Protein AF-A0A4U7DA51-F1 (afdb_monomer)

Sequence (91 aa):
MTGAETFGAVSLVPPLLAIVLAMVTRKPVLSLFLGIWSGAAIYTTNHGVVQTLDWLVSSIGESTFNAKIMLIVLFLGAGVALIWRLGGANA

Mean predicted aligned error: 7.97 Å

Solvent-accessible surface area (backbone atoms only — not comparable to full-atom values): 5155 Å² total; per-residue (Å²): 141,85,72,70,79,83,45,58,77,61,67,48,48,24,60,51,49,18,52,54,41,19,70,73,68,73,37,57,70,65,15,46,50,53,10,54,49,48,43,51,28,66,76,65,76,38,90,50,62,72,56,53,52,51,50,51,54,48,46,45,70,74,32,75,66,50,35,50,53,53,52,50,53,52,49,50,53,52,48,54,53,49,40,52,74,72,45,66,76,79,111

Radius of gyration: 16.79 Å; Cα contacts (8 Å, |Δi|>4): 46; chains: 1; bounding box: 38×23×58 Å

pLDDT: mean 83.53, std 12.7, range [43.59, 96.19]

Secondary structure (DSSP, 8-state):
--SSTTTTTGGGHHHHHHHHHHHHHS-HHHHHHHHHHHHHHHHHTS--HHHHHHHHHHHHHH-HHHHHHHHHHHHHHHHHHHHHHTTTT--

Foldseek 3Di:
DDDCPPCVVVLVQLVVQLVVCCVVVVDNVVSNVSSVQVVVCVVVVDNQPVVVVVVVVCQCVVDPVSVVVVVVVVVVVVVVVVCVVVCVVVD

Structure (mmCIF, N/CA/C/O backbone):
data_AF-A0A4U7DA51-F1
#
_entry.id   AF-A0A4U7DA51-F1
#
loop_
_atom_site.group_PDB
_atom_site.id
_atom_site.type_symbol
_atom_site.label_atom_id
_atom_site.label_alt_id
_atom_site.label_comp_id
_atom_site.label_asym_id
_atom_site.label_entity_id
_atom_site.label_seq_id
_atom_site.pdbx_PDB_ins_code
_atom_site.Cartn_x
_atom_site.Cartn_y
_atom_site.Cartn_z
_atom_site.occupancy
_atom_site.B_iso_or_equiv
_atom_site.auth_seq_id
_atom_site.auth_comp_id
_atom_site.auth_asym_id
_atom_site.auth_atom_id
_atom_site.pdbx_PDB_model_num
ATOM 1 N N . MET A 1 1 ? -2.322 5.107 -35.593 1.00 43.59 1 MET A N 1
ATOM 2 C CA . MET A 1 1 ? -3.549 5.499 -34.860 1.00 43.59 1 MET A CA 1
ATOM 3 C C . MET A 1 1 ? -3.665 4.570 -33.660 1.00 43.59 1 MET A C 1
ATOM 5 O O . MET A 1 1 ? -4.350 3.567 -33.745 1.00 43.59 1 MET A O 1
ATOM 9 N N . THR A 1 2 ? -2.835 4.746 -32.631 1.00 44.62 2 THR A N 1
ATOM 10 C CA . THR A 1 2 ? -2.435 3.586 -31.810 1.00 44.62 2 THR A CA 1
ATOM 11 C C . THR A 1 2 ? -1.902 4.031 -30.451 1.00 44.62 2 THR A C 1
ATOM 13 O O . THR A 1 2 ? -0.818 4.603 -30.386 1.00 44.62 2 THR A O 1
ATOM 16 N N . GLY A 1 3 ? -2.663 3.778 -29.382 1.00 46.38 3 GLY A N 1
ATOM 17 C CA . GLY A 1 3 ? -2.199 3.925 -27.995 1.00 46.38 3 GLY A CA 1
ATOM 18 C C . G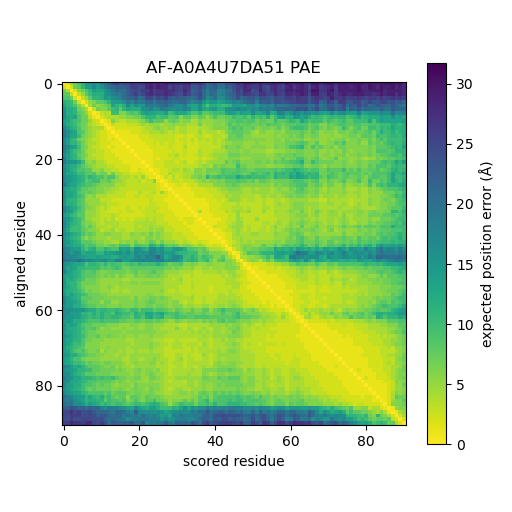LY A 1 3 ? -3.315 4.197 -26.982 1.00 46.38 3 GLY A C 1
ATOM 19 O O . GLY A 1 3 ? -3.368 3.549 -25.944 1.00 46.38 3 GLY A O 1
ATOM 20 N N . ALA A 1 4 ? -4.248 5.101 -27.300 1.00 47.06 4 ALA A N 1
ATOM 21 C CA . ALA A 1 4 ? -5.352 5.457 -26.398 1.00 47.06 4 ALA A CA 1
ATOM 22 C C . ALA A 1 4 ? -6.488 4.411 -26.366 1.00 47.06 4 ALA A C 1
ATOM 24 O O . ALA A 1 4 ? -7.236 4.334 -25.394 1.00 47.06 4 ALA A O 1
ATOM 25 N N . GLU A 1 5 ? -6.602 3.577 -27.404 1.00 50.28 5 GLU A N 1
ATOM 26 C CA . GLU A 1 5 ? -7.740 2.661 -27.576 1.00 50.28 5 GLU A CA 1
ATOM 27 C C . GLU A 1 5 ? -7.541 1.279 -26.930 1.00 50.28 5 GLU A C 1
ATOM 29 O O . GLU A 1 5 ? -8.515 0.568 -26.709 1.00 50.28 5 GLU A O 1
ATOM 34 N N . THR A 1 6 ? -6.314 0.894 -26.553 1.00 59.09 6 THR A N 1
ATOM 35 C CA . THR A 1 6 ? -6.032 -0.479 -26.081 1.00 59.09 6 THR A CA 1
ATOM 36 C C . THR A 1 6 ? -6.400 -0.712 -24.609 1.00 59.09 6 THR A C 1
ATOM 38 O O . THR A 1 6 ? -6.695 -1.840 -24.232 1.00 59.09 6 THR A O 1
ATOM 41 N N . PHE A 1 7 ? -6.454 0.336 -23.778 1.00 60.91 7 PHE A N 1
ATOM 42 C CA . PHE A 1 7 ? -6.864 0.216 -22.367 1.00 60.91 7 PHE A CA 1
ATOM 43 C C . PHE A 1 7 ? -7.842 1.302 -21.895 1.00 60.91 7 PHE A C 1
ATOM 45 O O 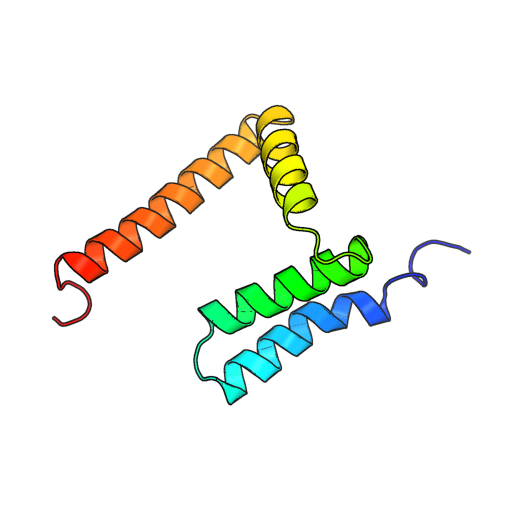. PHE A 1 7 ? -8.248 1.272 -20.739 1.00 60.91 7 PHE A O 1
ATOM 52 N N . GLY A 1 8 ? -8.270 2.240 -22.752 1.00 66.50 8 GLY A N 1
ATOM 53 C CA . GLY A 1 8 ? -9.059 3.413 -22.340 1.00 66.50 8 GLY A CA 1
ATOM 54 C C . GLY A 1 8 ? -10.313 3.076 -21.521 1.00 66.50 8 GLY A C 1
ATOM 55 O O . GLY A 1 8 ? -10.475 3.565 -20.406 1.00 66.50 8 GLY A O 1
ATOM 56 N N . ALA A 1 9 ? -11.166 2.181 -22.024 1.00 70.62 9 ALA A N 1
ATOM 57 C CA . ALA A 1 9 ? -12.357 1.737 -21.291 1.00 70.62 9 ALA A CA 1
ATOM 58 C C . ALA A 1 9 ? -12.035 0.737 -20.162 1.00 70.62 9 ALA A C 1
ATOM 60 O O . ALA A 1 9 ? -12.730 0.690 -19.150 1.00 70.62 9 ALA A O 1
ATOM 61 N N . VAL A 1 10 ? -10.970 -0.053 -20.312 1.00 75.62 10 VAL A N 1
ATOM 62 C CA . VAL A 1 10 ? -10.612 -1.122 -19.366 1.00 75.62 10 VAL A CA 1
ATOM 63 C C . VAL A 1 10 ? -9.948 -0.558 -18.099 1.00 75.62 10 VAL A C 1
ATOM 65 O O . VAL A 1 10 ? -10.167 -1.080 -17.010 1.00 75.62 10 VAL A O 1
ATOM 68 N N . SER A 1 11 ? -9.236 0.569 -18.188 1.00 76.50 11 SER A N 1
ATOM 69 C CA . SER A 1 11 ? -8.633 1.275 -17.044 1.00 76.50 11 SER A CA 1
ATOM 70 C C . SER A 1 11 ? -9.652 1.889 -16.077 1.00 76.50 11 SER A C 1
ATOM 72 O O . SER A 1 11 ? -9.292 2.253 -14.959 1.00 76.50 11 SER A O 1
ATOM 74 N N . LEU A 1 12 ? -10.925 1.993 -16.476 1.00 81.38 12 LEU A N 1
ATOM 75 C CA . LEU A 1 12 ? -12.029 2.402 -15.597 1.00 81.38 12 LEU A CA 1
ATOM 76 C C . LEU A 1 12 ? -12.545 1.251 -14.727 1.00 81.38 12 LEU A C 1
ATOM 78 O O . LEU A 1 12 ? -13.177 1.502 -13.700 1.00 81.38 12 LEU A O 1
ATOM 8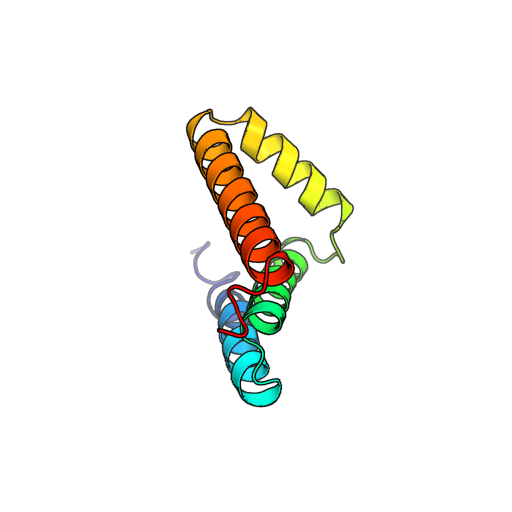2 N N . VAL A 1 13 ? -12.256 -0.001 -15.097 1.00 85.88 13 VAL A N 1
ATOM 83 C CA . VAL A 1 13 ? -12.707 -1.182 -14.350 1.00 85.88 13 VAL A CA 1
ATOM 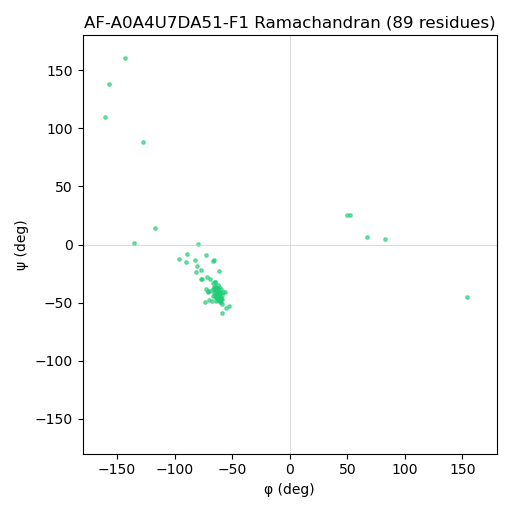84 C C . VAL A 1 13 ? -12.160 -1.189 -12.914 1.00 85.88 13 VAL A C 1
ATOM 86 O O . VAL A 1 13 ? -12.970 -1.322 -11.998 1.00 85.88 13 VAL A O 1
ATOM 89 N N . PRO A 1 14 ? -10.854 -0.971 -12.654 1.00 85.62 14 PRO A N 1
ATOM 90 C CA . PRO A 1 14 ? -10.309 -0.993 -11.293 1.00 85.62 14 PRO A CA 1
ATOM 91 C C . PRO A 1 14 ? -10.909 0.083 -10.361 1.00 85.62 14 PRO A C 1
ATOM 93 O O . PRO A 1 14 ? -11.338 -0.274 -9.259 1.00 85.62 14 PRO A O 1
ATOM 96 N N . PRO A 1 15 ? -11.022 1.371 -10.767 1.00 88.44 15 PRO A N 1
ATOM 97 C CA . PRO A 1 15 ? -11.659 2.400 -9.941 1.00 88.44 15 PRO A CA 1
ATOM 98 C C . PRO A 1 15 ? -13.147 2.149 -9.689 1.00 88.44 15 PRO A C 1
ATOM 100 O O . PRO A 1 15 ? -13.611 2.291 -8.558 1.00 88.44 15 PRO A O 1
ATOM 103 N N . LEU A 1 16 ? -13.906 1.752 -10.717 1.00 89.00 16 LEU A N 1
ATOM 104 C CA . LEU A 1 16 ? -15.341 1.494 -10.569 1.00 89.00 16 LEU A CA 1
ATOM 105 C C . LEU A 1 16 ? -15.597 0.295 -9.656 1.00 89.00 16 LEU A C 1
ATOM 107 O O . LEU A 1 16 ? -16.460 0.361 -8.779 1.00 89.00 16 LEU A O 1
ATOM 111 N N . LEU A 1 17 ? -14.801 -0.764 -9.803 1.00 88.69 17 LEU A N 1
ATOM 112 C CA . LEU A 1 17 ? -14.863 -1.939 -8.942 1.00 88.69 17 LEU A CA 1
ATOM 113 C C . LEU A 1 17 ? -14.564 -1.569 -7.482 1.00 88.69 17 LEU A C 1
ATOM 115 O O . LEU A 1 17 ? -15.302 -1.992 -6.593 1.00 88.69 17 LEU A O 1
ATOM 119 N N . ALA A 1 18 ? -13.572 -0.706 -7.233 1.00 90.25 18 ALA A N 1
ATOM 120 C CA . ALA A 1 18 ? -13.282 -0.192 -5.893 1.00 90.25 18 ALA A CA 1
ATOM 121 C C . ALA A 1 18 ? -14.435 0.641 -5.300 1.00 90.25 18 ALA A C 1
ATOM 123 O O . ALA A 1 18 ? -14.712 0.563 -4.104 1.00 90.25 18 ALA A O 1
ATOM 124 N N . ILE A 1 19 ? -15.135 1.444 -6.100 1.00 91.38 19 ILE A N 1
ATOM 125 C CA . ILE A 1 19 ? -16.262 2.247 -5.598 1.00 91.38 19 ILE A CA 1
ATOM 126 C C . ILE A 1 19 ? -17.443 1.333 -5.249 1.00 91.38 19 ILE A C 1
ATOM 128 O O . ILE A 1 19 ? -17.991 1.411 -4.148 1.00 91.38 19 ILE A O 1
ATOM 132 N N . VAL A 1 20 ? -17.798 0.414 -6.152 1.00 92.38 20 VAL A N 1
ATOM 133 C CA . VAL A 1 20 ? -18.922 -0.516 -5.961 1.00 92.38 20 VAL A CA 1
ATOM 134 C C . VAL A 1 20 ? -18.685 -1.430 -4.760 1.00 92.38 20 VAL A C 1
ATOM 136 O O . VAL A 1 20 ? -19.548 -1.535 -3.886 1.00 92.38 20 VAL A O 1
ATOM 139 N N . LEU A 1 21 ? -17.500 -2.037 -4.656 1.00 87.88 21 LEU A N 1
ATOM 140 C CA . LEU A 1 21 ? -17.165 -2.891 -3.517 1.00 87.88 21 LEU A CA 1
ATOM 141 C C . LEU A 1 21 ? -17.116 -2.103 -2.203 1.00 87.88 21 LEU A C 1
ATOM 143 O O . LEU A 1 21 ? -17.497 -2.650 -1.168 1.00 87.88 21 LEU A O 1
ATOM 147 N N . ALA A 1 22 ? -16.729 -0.824 -2.213 1.00 90.69 22 ALA A N 1
ATOM 148 C CA . ALA A 1 22 ? -16.702 -0.003 -1.004 1.00 90.69 22 ALA A CA 1
ATOM 149 C C . ALA A 1 22 ? -18.122 0.293 -0.511 1.00 90.69 22 ALA A C 1
ATOM 151 O O . ALA A 1 22 ? -18.376 0.213 0.693 1.00 90.69 22 ALA A O 1
ATOM 152 N N . MET A 1 23 ? -19.055 0.564 -1.432 1.00 91.38 23 MET A N 1
ATOM 153 C CA . MET A 1 23 ? -20.468 0.777 -1.108 1.00 91.38 23 MET A CA 1
ATOM 154 C C . MET A 1 23 ? -21.122 -0.487 -0.538 1.00 91.38 23 MET A C 1
ATOM 156 O O . MET A 1 23 ? -21.837 -0.409 0.461 1.00 91.38 23 MET A O 1
ATOM 160 N N . VAL A 1 24 ? -20.847 -1.654 -1.131 1.00 92.50 24 VAL A N 1
ATOM 161 C CA . VAL A 1 24 ? -21.442 -2.931 -0.698 1.00 92.50 24 VAL A CA 1
ATOM 162 C C . VAL A 1 24 ? -20.833 -3.418 0.617 1.00 92.50 24 VAL A C 1
ATOM 164 O O . VAL A 1 24 ? -21.556 -3.756 1.550 1.00 92.50 24 VAL A O 1
ATOM 167 N N . THR A 1 25 ? -19.501 -3.446 0.721 1.00 88.31 25 THR A N 1
ATOM 168 C CA . THR A 1 25 ? -18.812 -4.022 1.891 1.00 88.31 25 THR A CA 1
ATOM 169 C C . THR A 1 25 ? -18.720 -3.064 3.075 1.00 88.31 25 THR A C 1
ATOM 171 O O . THR A 1 25 ? -18.362 -3.497 4.171 1.00 88.31 25 THR A O 1
ATOM 174 N N . ARG A 1 26 ? -18.999 -1.766 2.866 1.00 90.38 26 ARG A N 1
ATOM 175 C CA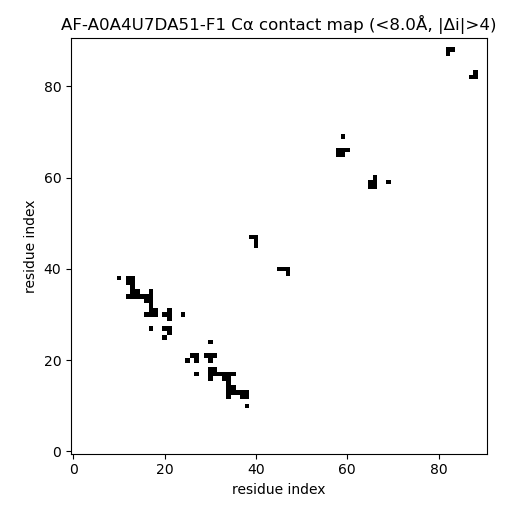 . ARG A 1 26 ? -18.768 -0.676 3.834 1.00 90.38 26 ARG A CA 1
ATOM 176 C C . ARG A 1 26 ? -17.345 -0.685 4.422 1.00 90.38 26 ARG A C 1
ATOM 178 O O . ARG A 1 26 ? -17.118 -0.198 5.527 1.00 90.38 26 ARG A O 1
ATOM 185 N N . LYS A 1 27 ? -16.378 -1.257 3.690 1.00 89.31 27 LYS A N 1
ATOM 186 C CA . LYS A 1 27 ? -14.971 -1.407 4.084 1.00 89.31 27 LYS A CA 1
ATOM 187 C C . LYS A 1 27 ? -14.066 -0.845 2.981 1.00 89.31 27 LYS A C 1
ATOM 189 O O . LYS A 1 27 ? -13.638 -1.593 2.100 1.00 89.31 27 LYS A O 1
ATOM 194 N N . PRO A 1 28 ? -13.740 0.460 3.019 1.00 87.62 28 PRO A N 1
ATOM 195 C CA . PRO A 1 28 ? -13.017 1.119 1.932 1.00 87.62 28 PRO A CA 1
ATOM 196 C C . PRO A 1 28 ? -11.615 0.538 1.710 1.00 87.62 28 PRO A C 1
ATOM 198 O O . PRO A 1 28 ? -11.195 0.414 0.567 1.00 87.62 28 PRO A O 1
ATOM 201 N N . VAL A 1 29 ? -10.921 0.104 2.770 1.00 87.81 29 VAL A N 1
ATOM 202 C CA . VAL A 1 29 ? -9.558 -0.454 2.675 1.00 87.81 29 VAL A CA 1
ATOM 203 C C . VAL A 1 29 ? -9.522 -1.751 1.860 1.00 87.81 29 VAL A C 1
ATOM 205 O O . VAL A 1 29 ? -8.716 -1.877 0.941 1.00 87.81 29 VAL A O 1
ATOM 208 N N . LEU A 1 30 ? -10.420 -2.700 2.154 1.00 87.19 30 LEU A N 1
ATOM 209 C CA . LEU A 1 30 ? -10.509 -3.958 1.401 1.00 87.19 30 LEU A CA 1
ATOM 210 C C . LEU A 1 30 ? -10.908 -3.705 -0.052 1.00 87.19 30 LEU A C 1
ATOM 212 O O . LE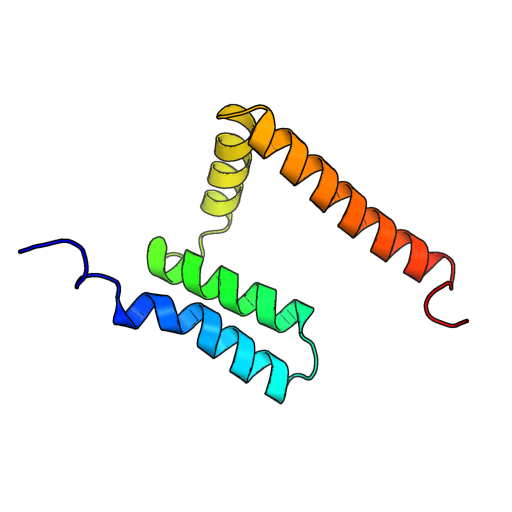U A 1 30 ? -10.392 -4.344 -0.964 1.00 87.19 30 LEU A O 1
ATOM 216 N N . SER A 1 31 ? -11.807 -2.748 -0.261 1.00 91.25 31 SER A N 1
ATOM 217 C CA . SER A 1 31 ? -12.267 -2.399 -1.593 1.00 91.25 31 SER A CA 1
ATOM 218 C C . SER A 1 31 ? -11.179 -1.771 -2.463 1.00 91.25 31 SER A C 1
ATOM 220 O O . SER A 1 31 ? -11.001 -2.153 -3.618 1.00 91.25 31 SER A O 1
ATOM 222 N N . LEU A 1 32 ? -10.412 -0.837 -1.894 1.00 90.69 32 LEU A N 1
ATOM 223 C CA . LEU A 1 32 ? -9.298 -0.187 -2.577 1.00 90.69 32 LEU A CA 1
ATOM 224 C C . LEU A 1 32 ? -8.235 -1.213 -2.983 1.00 90.69 32 LEU A C 1
ATOM 226 O O . LEU A 1 32 ? -7.748 -1.182 -4.112 1.00 90.69 32 LEU A O 1
ATOM 230 N N . PHE A 1 33 ? -7.925 -2.151 -2.082 1.00 90.25 33 PHE A N 1
ATOM 231 C CA . PHE A 1 33 ? -7.001 -3.244 -2.367 1.00 90.25 33 PHE A CA 1
ATOM 232 C C . PHE A 1 33 ? -7.481 -4.091 -3.551 1.00 90.25 33 PHE A C 1
ATOM 234 O O . PHE A 1 33 ? -6.733 -4.277 -4.509 1.00 90.25 33 PHE A O 1
ATOM 241 N N . LEU A 1 34 ? -8.735 -4.553 -3.525 1.00 89.50 34 LEU A N 1
ATOM 242 C CA . LEU A 1 34 ? -9.298 -5.383 -4.596 1.00 89.50 34 LEU A CA 1
ATOM 243 C C . LEU A 1 34 ? -9.397 -4.636 -5.931 1.00 89.50 34 LEU A C 1
ATOM 245 O O . LEU A 1 34 ? -9.141 -5.228 -6.978 1.00 89.50 34 LEU A O 1
ATOM 249 N N . GLY A 1 35 ? -9.707 -3.340 -5.897 1.00 89.38 35 GLY A N 1
ATOM 250 C CA . GLY A 1 35 ? -9.681 -2.477 -7.073 1.00 89.38 35 GLY A CA 1
ATOM 251 C C . GLY A 1 35 ? -8.299 -2.429 -7.713 1.00 89.38 35 GLY A C 1
ATOM 252 O O . GLY A 1 35 ? -8.140 -2.835 -8.860 1.00 89.38 35 GLY A O 1
ATOM 253 N N . ILE A 1 36 ? -7.278 -2.000 -6.965 1.00 89.56 36 ILE A N 1
ATOM 254 C CA . ILE A 1 36 ? -5.903 -1.883 -7.481 1.00 89.56 36 ILE A CA 1
ATOM 255 C C . ILE A 1 36 ? -5.372 -3.249 -7.942 1.00 89.56 36 ILE A C 1
ATOM 257 O O . ILE A 1 36 ? -4.772 -3.348 -9.014 1.00 89.56 36 ILE A O 1
ATOM 261 N N . TRP A 1 37 ? -5.658 -4.313 -7.186 1.00 87.38 37 TRP A N 1
ATOM 262 C CA . TRP A 1 37 ? -5.285 -5.680 -7.548 1.00 87.38 37 TRP A CA 1
ATOM 263 C C . TRP A 1 37 ? -5.928 -6.133 -8.860 1.00 87.38 37 TRP A C 1
ATOM 265 O O . TRP A 1 37 ? -5.255 -6.714 -9.708 1.00 87.38 37 TRP A O 1
ATOM 275 N N . SER A 1 38 ? -7.211 -5.823 -9.070 1.00 86.25 38 SER A N 1
ATOM 276 C CA . SER A 1 38 ? -7.892 -6.097 -10.337 1.00 86.25 38 SER A CA 1
ATOM 277 C C . SER A 1 38 ? -7.217 -5.378 -11.506 1.00 86.25 38 SER A C 1
ATOM 279 O O . SER A 1 38 ? -7.103 -5.959 -12.581 1.00 86.25 38 SER A O 1
ATOM 281 N N . GLY A 1 39 ? -6.743 -4.143 -11.313 1.00 83.94 39 GLY A N 1
ATOM 282 C CA . GLY A 1 39 ? -5.976 -3.421 -12.334 1.00 83.94 39 GLY A CA 1
ATOM 283 C C . GLY A 1 39 ? -4.647 -4.095 -12.665 1.00 83.94 39 GLY A C 1
ATOM 284 O O . GLY A 1 39 ? -4.324 -4.278 -13.838 1.00 83.94 39 GLY A O 1
ATOM 285 N N . ALA A 1 40 ? -3.914 -4.539 -11.644 1.00 83.31 40 ALA A N 1
ATOM 286 C CA . ALA A 1 40 ? -2.671 -5.286 -11.828 1.00 83.31 40 ALA A CA 1
ATOM 287 C C . ALA A 1 40 ? -2.898 -6.637 -12.533 1.00 83.31 40 ALA A C 1
ATOM 289 O O . ALA A 1 40 ? -2.130 -7.009 -13.422 1.00 83.31 40 ALA A O 1
ATOM 290 N N . ALA A 1 41 ? -3.972 -7.351 -12.187 1.00 83.56 41 ALA A N 1
ATOM 291 C CA . ALA A 1 41 ? -4.334 -8.620 -12.815 1.00 83.56 41 ALA A CA 1
ATOM 292 C C . ALA A 1 41 ? -4.717 -8.446 -14.293 1.00 83.56 41 ALA A C 1
ATOM 294 O O . ALA A 1 41 ? -4.334 -9.263 -15.124 1.00 83.56 41 ALA A O 1
ATOM 295 N N . ILE A 1 42 ? -5.413 -7.357 -14.642 1.00 81.69 42 ILE A N 1
ATOM 296 C CA . ILE A 1 42 ? -5.719 -7.016 -16.041 1.00 81.69 42 ILE A CA 1
ATOM 297 C C . ILE A 1 42 ? -4.433 -6.712 -16.819 1.00 81.69 42 ILE A C 1
ATOM 299 O O . ILE A 1 42 ? -4.276 -7.176 -17.944 1.00 81.69 42 ILE A O 1
ATOM 303 N N . TYR A 1 43 ? -3.500 -5.963 -16.224 1.00 79.38 43 TYR A N 1
ATOM 304 C CA . TYR A 1 43 ? -2.238 -5.613 -16.880 1.00 79.38 43 TYR A CA 1
ATOM 305 C C . TYR A 1 43 ? -1.335 -6.834 -17.120 1.00 79.38 43 TYR A C 1
ATOM 307 O O . TYR A 1 43 ? -0.692 -6.942 -18.160 1.00 79.38 43 TYR A O 1
ATOM 315 N N . THR A 1 44 ? -1.297 -7.769 -16.170 1.00 77.75 44 THR A N 1
ATOM 316 C CA . THR A 1 44 ? -0.392 -8.933 -16.205 1.00 77.75 44 THR A CA 1
ATOM 317 C C . THR A 1 44 ? -1.034 -10.200 -16.765 1.00 77.75 44 THR A C 1
ATOM 319 O O . THR A 1 44 ? -0.324 -11.156 -17.063 1.00 77.75 44 THR A O 1
ATOM 322 N N . THR A 1 45 ? -2.366 -10.227 -16.916 1.00 74.44 45 THR A N 1
ATOM 323 C CA . THR A 1 45 ? -3.161 -11.423 -17.272 1.00 74.44 45 THR A CA 1
ATOM 324 C C . THR A 1 45 ? -2.866 -12.625 -16.352 1.00 74.44 45 THR A C 1
ATOM 326 O O . THR A 1 45 ? -3.025 -13.782 -16.730 1.00 74.44 45 THR A O 1
ATOM 329 N N . ASN A 1 46 ? -2.411 -12.368 -15.121 1.00 73.69 46 ASN A N 1
ATOM 330 C CA . ASN A 1 46 ? -2.021 -13.379 -14.141 1.00 73.69 46 ASN A CA 1
ATOM 331 C C . ASN A 1 46 ? -2.435 -12.935 -12.727 1.00 73.69 46 ASN A C 1
ATOM 333 O O . ASN A 1 46 ? -2.642 -11.752 -12.464 1.00 73.69 46 ASN A O 1
ATOM 337 N N . HIS A 1 47 ? -2.516 -13.873 -11.779 1.00 67.88 47 HIS A N 1
ATOM 338 C CA . HIS A 1 47 ? -2.758 -13.557 -10.365 1.00 67.88 47 HIS A CA 1
ATOM 339 C C . HIS A 1 47 ? -1.537 -12.917 -9.679 1.00 67.88 47 HIS A C 1
ATOM 341 O O . HIS A 1 47 ? -1.655 -12.424 -8.565 1.00 67.88 47 HIS A O 1
ATOM 347 N N . GLY A 1 48 ? -0.379 -12.891 -10.348 1.00 67.88 48 GLY A N 1
ATOM 348 C CA . GLY A 1 48 ? 0.597 -11.799 -10.261 1.00 67.88 48 GLY A CA 1
ATOM 349 C C . GLY A 1 48 ? 1.329 -11.572 -8.937 1.00 67.88 48 GLY A C 1
ATOM 350 O O . GLY A 1 48 ? 2.071 -10.601 -8.859 1.00 67.88 48 GLY A O 1
ATOM 351 N N . VAL A 1 49 ? 1.192 -12.428 -7.915 1.00 79.62 49 VAL A N 1
ATOM 352 C CA . VAL A 1 49 ? 1.845 -12.205 -6.607 1.00 79.62 49 VAL A CA 1
ATOM 353 C C . VAL A 1 49 ? 3.355 -12.031 -6.777 1.00 79.62 49 VAL A C 1
ATOM 355 O O . VAL A 1 49 ? 3.878 -10.990 -6.408 1.00 79.62 49 VAL A O 1
ATOM 358 N N . VAL A 1 50 ? 4.045 -12.977 -7.422 1.00 84.44 50 VAL A N 1
ATOM 359 C CA . VAL A 1 50 ? 5.500 -12.887 -7.673 1.00 84.44 50 VAL A CA 1
ATOM 360 C C . VAL A 1 50 ? 5.862 -11.600 -8.421 1.00 84.44 50 VAL A C 1
ATOM 362 O O . VAL A 1 50 ? 6.790 -10.900 -8.037 1.00 84.44 50 VAL A O 1
ATOM 365 N N . GLN A 1 51 ? 5.053 -11.219 -9.407 1.00 85.56 51 GLN A N 1
ATOM 366 C CA . GLN A 1 51 ? 5.279 -10.009 -10.187 1.00 85.56 51 GLN A CA 1
ATOM 367 C C . GLN A 1 51 ? 5.119 -8.725 -9.360 1.00 85.56 51 GLN A C 1
ATOM 369 O O . GLN A 1 51 ? 5.857 -7.766 -9.571 1.00 85.56 51 GLN A O 1
ATOM 374 N N . THR A 1 52 ? 4.218 -8.702 -8.372 1.00 85.81 52 THR A N 1
ATOM 375 C CA . THR A 1 52 ? 4.138 -7.565 -7.441 1.00 85.81 52 THR A CA 1
ATOM 376 C C . THR A 1 52 ? 5.390 -7.426 -6.575 1.00 85.81 52 THR A C 1
ATOM 378 O O . THR A 1 52 ? 5.778 -6.300 -6.265 1.00 85.81 52 THR A O 1
ATOM 381 N N . LEU A 1 53 ? 6.056 -8.534 -6.229 1.00 87.62 53 LEU A N 1
ATOM 382 C CA . LEU A 1 53 ? 7.331 -8.495 -5.509 1.00 87.62 53 LEU A CA 1
ATOM 383 C C . LEU A 1 53 ? 8.459 -7.990 -6.419 1.00 87.62 53 LEU A C 1
ATOM 385 O O . LEU A 1 53 ? 9.258 -7.163 -5.985 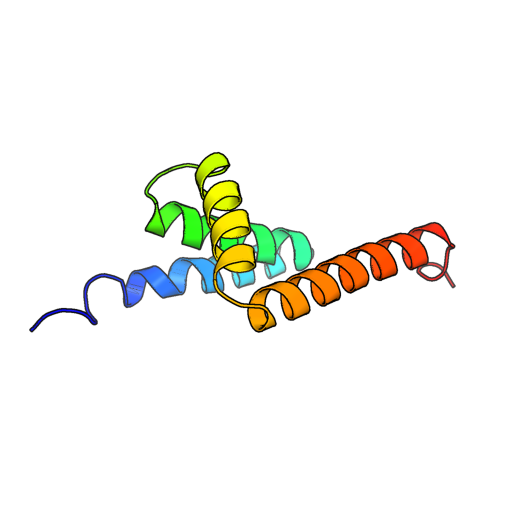1.00 87.62 53 LEU A O 1
ATOM 389 N N . ASP A 1 54 ? 8.485 -8.407 -7.685 1.00 88.94 54 ASP A N 1
ATOM 390 C CA . ASP A 1 54 ? 9.466 -7.907 -8.656 1.00 88.94 54 ASP A CA 1
ATOM 391 C C . ASP A 1 54 ? 9.310 -6.395 -8.886 1.00 88.94 54 ASP A C 1
ATOM 393 O O . ASP A 1 54 ? 10.293 -5.653 -8.870 1.00 88.94 54 ASP A O 1
ATOM 397 N N . TRP A 1 55 ? 8.073 -5.901 -9.009 1.00 88.94 55 TRP A N 1
ATOM 398 C CA . TRP A 1 55 ? 7.795 -4.464 -9.107 1.00 88.94 55 TRP A CA 1
ATOM 399 C C . TRP A 1 55 ? 8.172 -3.699 -7.846 1.00 88.94 55 TRP A C 1
ATOM 401 O O . TRP A 1 55 ? 8.658 -2.573 -7.945 1.00 88.94 55 TRP A O 1
ATOM 411 N N . LEU A 1 56 ? 7.970 -4.294 -6.668 1.00 89.62 56 LEU A N 1
ATOM 412 C CA . LEU A 1 56 ? 8.388 -3.706 -5.400 1.00 89.62 56 LEU A CA 1
ATOM 413 C C . LEU A 1 56 ? 9.910 -3.514 -5.375 1.00 89.62 56 LEU A C 1
ATOM 415 O O . LEU A 1 56 ? 10.385 -2.414 -5.094 1.00 89.62 56 LEU A O 1
ATOM 419 N N . VAL A 1 57 ? 10.667 -4.558 -5.721 1.00 90.94 57 VAL A N 1
ATOM 420 C CA . VAL A 1 57 ? 12.136 -4.508 -5.748 1.00 90.94 57 VAL A CA 1
ATOM 421 C C . VAL A 1 57 ? 12.635 -3.530 -6.816 1.00 90.94 57 VAL A C 1
ATOM 423 O O . VAL A 1 57 ? 13.493 -2.698 -6.514 1.00 90.94 57 VAL A O 1
ATOM 426 N N . SER A 1 58 ? 12.059 -3.560 -8.024 1.00 91.75 58 SER A N 1
ATOM 427 C CA . SER A 1 58 ? 12.404 -2.621 -9.103 1.00 91.75 58 SER A CA 1
ATOM 428 C C . SER A 1 58 ? 12.144 -1.172 -8.692 1.00 91.75 58 SER A C 1
ATOM 430 O O . SER A 1 58 ? 13.026 -0.326 -8.807 1.00 91.75 58 SER A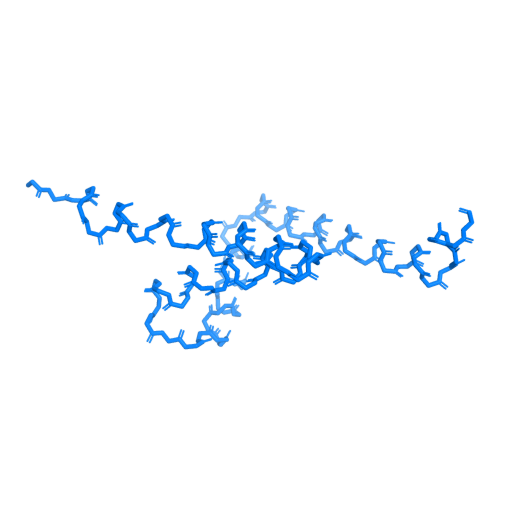 O 1
ATOM 432 N N . SER A 1 59 ? 10.975 -0.890 -8.108 1.00 90.50 59 SER A N 1
ATOM 433 C CA . SER A 1 59 ? 10.582 0.467 -7.701 1.00 90.50 59 SER A CA 1
ATOM 434 C C . SER A 1 59 ? 11.528 1.065 -6.658 1.00 90.50 59 SER A C 1
ATOM 436 O O . SER A 1 59 ? 11.806 2.264 -6.699 1.00 90.50 59 SER A O 1
ATOM 438 N N . ILE A 1 60 ? 12.032 0.241 -5.732 1.00 90.81 60 ILE A N 1
ATOM 439 C CA . ILE A 1 60 ? 13.023 0.655 -4.727 1.00 90.81 60 ILE A CA 1
ATOM 440 C C . ILE A 1 60 ? 14.389 0.904 -5.381 1.00 90.81 60 ILE A C 1
ATOM 442 O O . ILE A 1 60 ? 15.064 1.872 -5.028 1.00 90.81 60 ILE A O 1
ATOM 446 N N . GLY A 1 61 ? 14.791 0.047 -6.325 1.00 87.38 61 GLY A N 1
ATOM 447 C CA . GLY A 1 61 ? 16.076 0.140 -7.022 1.00 87.38 61 GLY A CA 1
ATOM 448 C C . GLY A 1 61 ? 16.176 1.297 -8.023 1.00 87.38 61 GLY A C 1
ATOM 449 O O . GLY A 1 61 ? 17.267 1.815 -8.243 1.00 87.38 61 GLY A O 1
ATOM 450 N N . GLU A 1 62 ? 15.055 1.730 -8.601 1.00 88.38 62 GLU A N 1
ATOM 451 C CA . GLU A 1 62 ? 15.026 2.765 -9.643 1.00 88.38 62 GLU A CA 1
ATOM 452 C C . GLU A 1 62 ? 15.311 4.180 -9.124 1.00 88.38 62 GLU A C 1
ATOM 454 O O . GLU A 1 62 ? 15.956 4.974 -9.809 1.00 88.38 62 GLU A O 1
ATOM 459 N N . SER A 1 63 ? 14.819 4.539 -7.933 1.00 91.81 63 SER A N 1
ATOM 460 C CA . SER A 1 63 ? 14.973 5.902 -7.418 1.00 91.81 63 SER A CA 1
ATOM 461 C C . SER A 1 63 ? 14.864 5.992 -5.903 1.00 91.81 63 SER A C 1
ATOM 463 O O . SER A 1 63 ? 13.941 5.467 -5.277 1.00 91.81 63 SER A O 1
ATOM 465 N N . THR A 1 64 ? 15.745 6.804 -5.309 1.00 91.44 64 THR A N 1
ATOM 466 C CA . THR A 1 64 ? 15.654 7.169 -3.888 1.00 91.44 64 THR A CA 1
ATOM 467 C C . THR A 1 64 ? 14.356 7.910 -3.555 1.00 91.44 64 THR A C 1
ATOM 469 O O . THR A 1 64 ? 13.927 7.888 -2.403 1.00 91.44 64 THR A O 1
ATOM 472 N N . PHE A 1 65 ? 13.697 8.547 -4.531 1.00 92.62 65 PHE A N 1
ATOM 473 C CA . PHE A 1 65 ? 12.385 9.168 -4.335 1.00 92.62 65 PHE A CA 1
ATOM 474 C C . PHE A 1 65 ? 11.292 8.121 -4.089 1.00 92.62 65 PHE A C 1
ATOM 476 O O . PHE A 1 65 ? 10.564 8.220 -3.102 1.00 92.62 65 PHE A O 1
ATOM 483 N N . ASN A 1 66 ? 11.234 7.082 -4.925 1.00 93.19 66 ASN A N 1
ATOM 484 C CA . ASN A 1 66 ? 10.281 5.983 -4.768 1.00 93.19 66 ASN A CA 1
ATOM 485 C C . ASN A 1 66 ? 10.500 5.278 -3.427 1.00 93.19 66 ASN A C 1
ATOM 487 O O . ASN A 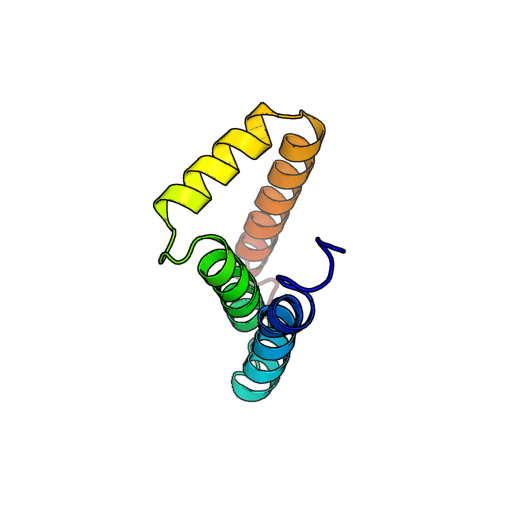1 66 ? 9.558 5.110 -2.653 1.00 93.19 66 ASN A O 1
ATOM 491 N N . ALA A 1 67 ? 11.760 4.977 -3.096 1.00 93.00 67 ALA A N 1
ATOM 492 C CA . ALA A 1 67 ? 12.118 4.370 -1.818 1.00 93.00 67 ALA A CA 1
ATOM 493 C C . ALA A 1 67 ? 11.670 5.220 -0.610 1.00 93.00 67 ALA A C 1
ATOM 495 O O . ALA A 1 67 ? 11.131 4.676 0.353 1.00 93.00 67 ALA A O 1
ATOM 496 N N . LYS A 1 68 ? 11.820 6.555 -0.667 1.00 94.94 68 LYS A N 1
ATOM 497 C CA . LYS A 1 68 ? 11.332 7.466 0.389 1.00 94.94 68 LYS A CA 1
ATOM 498 C C . LYS A 1 68 ? 9.817 7.382 0.565 1.00 94.94 68 LYS A C 1
ATOM 500 O O . LYS A 1 68 ? 9.351 7.284 1.698 1.00 94.94 68 LYS A O 1
ATOM 505 N N . ILE A 1 69 ? 9.051 7.403 -0.527 1.00 94.75 69 ILE A N 1
ATOM 506 C CA . ILE A 1 69 ? 7.586 7.301 -0.461 1.00 94.75 69 ILE A CA 1
ATOM 507 C C . ILE A 1 69 ? 7.164 5.951 0.123 1.00 94.75 69 ILE A C 1
ATOM 509 O O . ILE A 1 69 ? 6.326 5.915 1.022 1.00 94.75 69 ILE A O 1
ATOM 513 N N . MET A 1 70 ? 7.782 4.851 -0.315 1.00 92.69 70 MET A N 1
ATOM 514 C CA . MET A 1 70 ? 7.482 3.518 0.218 1.00 92.69 70 MET A CA 1
ATOM 515 C C . MET A 1 70 ? 7.791 3.410 1.710 1.00 92.69 70 MET A C 1
ATOM 517 O O . MET A 1 70 ? 6.981 2.867 2.459 1.00 92.69 70 MET A O 1
ATOM 521 N N . LEU A 1 71 ? 8.913 3.983 2.155 1.00 94.44 71 LEU A N 1
ATOM 522 C CA . LEU A 1 71 ? 9.270 4.047 3.570 1.00 94.44 71 LEU A CA 1
ATOM 523 C C . LEU A 1 71 ? 8.195 4.796 4.377 1.00 94.44 71 LEU A C 1
ATOM 525 O O . LEU A 1 71 ? 7.740 4.298 5.404 1.00 94.44 71 LEU A O 1
ATOM 529 N N . ILE A 1 72 ? 7.746 5.961 3.901 1.00 96.19 72 ILE A N 1
ATOM 530 C CA . ILE A 1 72 ? 6.715 6.759 4.585 1.00 96.19 72 ILE A CA 1
ATOM 531 C C . ILE A 1 72 ? 5.384 6.003 4.643 1.00 96.19 72 ILE A C 1
ATOM 533 O O . ILE A 1 72 ? 4.756 5.968 5.698 1.00 96.19 72 ILE A O 1
ATOM 537 N N . VAL A 1 73 ? 4.961 5.363 3.550 1.00 93.38 73 VAL A N 1
ATOM 538 C CA . VAL A 1 73 ? 3.717 4.575 3.513 1.00 93.38 73 VAL A CA 1
ATOM 539 C C . VAL A 1 73 ? 3.801 3.357 4.440 1.00 93.38 73 VAL A C 1
ATOM 541 O O . VAL A 1 73 ? 2.835 3.062 5.146 1.00 93.38 73 VAL A O 1
ATOM 544 N N . LEU A 1 74 ? 4.960 2.691 4.504 1.00 94.50 74 LEU A N 1
ATOM 545 C CA . LEU A 1 74 ? 5.214 1.593 5.441 1.00 94.50 74 LEU A CA 1
ATOM 546 C C . LEU A 1 74 ? 5.068 2.062 6.896 1.00 94.50 74 LEU A C 1
ATOM 548 O O . LEU A 1 74 ? 4.348 1.436 7.676 1.00 94.50 74 LEU A O 1
ATOM 552 N N . PHE A 1 75 ? 5.703 3.182 7.255 1.00 95.81 75 PHE A N 1
ATOM 553 C CA . PHE A 1 75 ? 5.592 3.755 8.599 1.00 95.81 75 PHE A CA 1
ATOM 554 C C . PHE A 1 75 ? 4.182 4.259 8.910 1.00 95.81 75 PHE A C 1
ATOM 556 O O . PHE A 1 75 ? 3.722 4.085 10.036 1.00 95.81 75 PHE A O 1
ATOM 563 N N . LEU A 1 76 ? 3.472 4.829 7.933 1.00 95.44 76 LEU A N 1
ATOM 564 C CA . LEU A 1 76 ? 2.081 5.248 8.094 1.00 95.44 76 LEU A CA 1
ATOM 565 C C . LEU A 1 76 ? 1.187 4.042 8.414 1.00 95.44 76 LEU A C 1
ATOM 567 O O . LEU A 1 76 ? 0.420 4.084 9.374 1.00 95.44 76 LEU A O 1
ATOM 571 N N . GLY A 1 77 ? 1.326 2.944 7.666 1.00 91.44 77 GLY A N 1
ATOM 572 C CA . GLY A 1 77 ? 0.583 1.707 7.914 1.00 91.44 77 GLY A CA 1
ATOM 573 C C . GLY A 1 77 ? 0.896 1.089 9.280 1.00 91.44 77 GLY A C 1
ATOM 574 O O . GLY A 1 77 ? -0.019 0.766 10.041 1.00 91.44 77 GLY A O 1
ATOM 575 N N . ALA A 1 78 ? 2.183 0.985 9.629 1.00 94.25 78 ALA A N 1
ATOM 576 C CA . ALA A 1 78 ? 2.616 0.487 10.934 1.00 94.25 78 ALA A CA 1
ATOM 577 C C . ALA A 1 78 ? 2.138 1.387 12.088 1.00 94.25 78 ALA A C 1
ATOM 579 O O . ALA A 1 78 ? 1.701 0.883 13.122 1.00 94.25 78 ALA A O 1
ATOM 580 N N . GLY A 1 79 ? 2.169 2.708 11.900 1.00 94.06 79 GLY A N 1
ATOM 581 C CA . GLY A 1 79 ? 1.694 3.693 12.869 1.00 94.06 79 GLY A CA 1
ATOM 582 C C . GLY A 1 79 ? 0.196 3.566 13.137 1.00 94.06 79 GLY A C 1
ATOM 583 O O . GLY A 1 79 ? -0.211 3.505 14.296 1.00 94.06 79 GLY A O 1
ATOM 584 N N . VAL A 1 80 ? -0.624 3.436 12.089 1.00 91.12 80 VAL A N 1
ATOM 585 C CA . VAL A 1 80 ? -2.072 3.203 12.238 1.00 91.12 80 VAL A CA 1
ATOM 586 C C . VAL A 1 80 ? -2.338 1.901 13.001 1.00 91.12 80 VAL A C 1
ATOM 588 O O . VAL A 1 80 ? -3.121 1.899 13.952 1.00 91.12 80 VAL A O 1
ATOM 591 N N . ALA A 1 81 ? -1.645 0.813 12.651 1.00 90.25 81 ALA A N 1
ATOM 592 C CA . ALA A 1 81 ? -1.785 -0.469 13.345 1.00 90.25 81 ALA A CA 1
ATOM 593 C C . ALA A 1 81 ? -1.362 -0.388 14.825 1.00 90.25 81 ALA A C 1
ATOM 595 O O . ALA A 1 81 ? -2.016 -0.965 15.698 1.00 90.25 81 ALA A O 1
ATOM 596 N N . LEU A 1 82 ? -0.294 0.357 15.123 1.00 92.69 82 LEU A N 1
ATOM 597 C CA . LEU A 1 82 ? 0.172 0.587 16.488 1.00 92.69 82 LEU A CA 1
ATOM 598 C C . LEU A 1 82 ? -0.858 1.371 17.310 1.00 92.69 82 LEU A C 1
ATOM 600 O O . LEU A 1 82 ? -1.171 0.965 18.427 1.00 92.69 82 LEU A O 1
ATOM 604 N N . ILE A 1 83 ? -1.426 2.443 16.751 1.00 91.81 83 ILE A N 1
ATOM 605 C CA . ILE A 1 83 ? -2.468 3.251 17.408 1.00 91.81 83 ILE A CA 1
ATOM 606 C C . ILE A 1 83 ? -3.687 2.389 17.748 1.00 91.81 83 ILE A C 1
ATOM 608 O O . ILE A 1 83 ? -4.212 2.466 18.860 1.00 91.81 83 ILE A O 1
ATOM 612 N N . TRP A 1 84 ? -4.106 1.525 16.821 1.00 87.56 84 TRP A N 1
ATOM 613 C CA . TRP A 1 84 ? -5.217 0.601 17.049 1.00 87.56 84 TRP A CA 1
ATOM 614 C C . TRP A 1 84 ? -4.916 -0.373 18.191 1.00 87.56 84 TRP A C 1
ATOM 616 O O . TRP A 1 84 ? -5.766 -0.594 19.053 1.00 87.56 84 TRP A O 1
ATOM 626 N N . ARG A 1 85 ? -3.691 -0.913 18.247 1.00 87.12 85 ARG A N 1
ATOM 627 C CA . ARG A 1 85 ? -3.265 -1.840 19.308 1.00 87.12 85 ARG A CA 1
ATOM 628 C C . ARG A 1 85 ? -3.132 -1.173 20.680 1.00 87.12 85 ARG A C 1
ATOM 630 O O . ARG A 1 85 ? -3.342 -1.838 21.688 1.00 87.12 85 ARG A O 1
ATOM 637 N N . LEU A 1 86 ? -2.803 0.116 20.724 1.00 89.88 86 LEU A N 1
ATOM 638 C CA . LEU A 1 86 ? -2.714 0.906 21.959 1.00 89.88 86 LEU A CA 1
ATOM 639 C C . LEU A 1 86 ? -4.083 1.386 22.478 1.00 89.88 86 LEU A C 1
ATOM 641 O O . LEU A 1 86 ? -4.138 2.049 23.508 1.00 89.88 86 LEU A O 1
ATOM 645 N N . GLY A 1 87 ? -5.186 1.055 21.797 1.00 81.38 87 GLY A N 1
ATOM 646 C CA . GLY A 1 87 ? -6.538 1.443 22.211 1.00 81.38 87 GLY A CA 1
ATOM 647 C C . GLY A 1 87 ? -6.954 2.853 21.786 1.00 81.38 87 GLY A C 1
ATOM 648 O O . GLY A 1 87 ? -8.061 3.271 22.105 1.00 81.38 87 GLY A O 1
ATOM 649 N N . GLY A 1 88 ? -6.131 3.564 21.005 1.00 69.56 88 GLY A N 1
ATOM 650 C CA . GLY A 1 88 ? -6.448 4.915 20.523 1.00 69.56 88 GLY A CA 1
ATOM 651 C C . GLY A 1 88 ? -7.638 4.984 19.557 1.00 69.56 88 GLY A C 1
ATOM 652 O O . GLY A 1 88 ? -8.144 6.066 19.299 1.00 69.56 88 GLY A O 1
ATOM 653 N N . ALA A 1 89 ? -8.096 3.844 19.029 1.00 64.06 89 ALA A N 1
ATOM 654 C CA . ALA A 1 89 ? -9.282 3.755 18.172 1.00 64.06 89 ALA A CA 1
ATOM 655 C C . ALA A 1 89 ? -10.602 3.541 18.947 1.00 64.06 89 ALA A C 1
ATOM 657 O O . ALA A 1 89 ? -11.664 3.584 18.333 1.00 64.06 89 ALA A O 1
ATOM 658 N N . ASN A 1 90 ? -10.535 3.294 20.264 1.00 60.06 90 ASN A N 1
ATOM 659 C CA . ASN A 1 90 ? -11.686 3.037 21.144 1.00 60.06 90 ASN A CA 1
ATOM 660 C C . ASN A 1 90 ? -11.845 4.104 22.252 1.00 60.06 90 ASN A C 1
ATOM 662 O O . ASN A 1 90 ? -12.555 3.851 23.226 1.00 60.06 90 ASN A O 1
ATOM 666 N N . ALA A 1 91 ? -11.159 5.247 22.137 1.00 56.09 91 ALA A N 1
ATOM 667 C CA . ALA A 1 91 ? -11.248 6.376 23.067 1.00 56.09 91 ALA A CA 1
ATOM 668 C C . ALA A 1 91 ? -12.155 7.484 22.519 1.00 56.09 91 ALA A C 1
ATOM 670 O O . ALA A 1 91 ? -12.118 7.709 21.287 1.00 56.09 91 ALA A O 1
#